Protein AF-T1AH27-F1 (afdb_monomer_lite)

pLDDT: mean 91.04, std 11.94, range [54.59, 98.56]

Secondary structure (DSSP, 8-state):
--EEEEE--HHHHHHHHHHHHHTT-EEEEEE-PPP-TT--TT--

Structure (mmCIF, N/CA/C/O backbone):
data_AF-T1AH27-F1
#
_entry.id   AF-T1AH27-F1
#
loop_
_atom_site.group_PDB
_atom_site.id
_atom_site.type_symbol
_atom_site.label_atom_id
_atom_site.label_alt_id
_atom_site.label_comp_id
_atom_site.label_asym_id
_atom_site.label_entity_id
_atom_site.label_seq_id
_atom_site.pdbx_PDB_ins_code
_atom_site.Cartn_x
_atom_site.Cartn_y
_atom_site.Cartn_z
_atom_site.occupancy
_atom_site.B_iso_or_equiv
_atom_site.auth_seq_id
_atom_site.auth_comp_id
_atom_site.auth_asym_id
_atom_site.auth_atom_id
_atom_site.pdbx_PDB_model_num
ATOM 1 N N . MET A 1 1 ? -9.192 -2.102 18.647 1.00 79.44 1 MET A N 1
ATOM 2 C CA . MET A 1 1 ? -8.974 -1.900 17.200 1.00 79.44 1 MET A CA 1
ATOM 3 C C . MET A 1 1 ? -7.625 -2.491 16.845 1.00 79.44 1 MET A C 1
ATOM 5 O O . MET A 1 1 ? -6.671 -2.229 17.569 1.00 79.44 1 MET A O 1
ATOM 9 N N . THR A 1 2 ? -7.561 -3.319 15.803 1.00 96.44 2 THR A N 1
ATOM 10 C CA . THR A 1 2 ? -6.306 -3.913 15.319 1.00 96.44 2 THR A CA 1
ATOM 11 C C . THR A 1 2 ? -5.654 -2.954 14.331 1.00 96.44 2 THR A C 1
ATOM 13 O O . THR A 1 2 ? -6.334 -2.442 13.445 1.00 96.44 2 THR A O 1
ATOM 16 N N . ARG A 1 3 ? -4.352 -2.706 14.483 1.00 98.25 3 ARG A N 1
ATOM 17 C CA . ARG A 1 3 ? -3.581 -1.778 13.648 1.00 98.25 3 ARG A CA 1
ATOM 18 C C . ARG A 1 3 ? -2.310 -2.462 13.162 1.00 98.25 3 ARG A C 1
ATOM 20 O O . ARG A 1 3 ? -1.633 -3.100 13.966 1.00 98.25 3 ARG A O 1
ATOM 27 N N . ALA A 1 4 ? -1.986 -2.326 11.879 1.00 98.25 4 ALA A N 1
ATOM 28 C CA . ALA A 1 4 ? -0.851 -3.015 11.267 1.00 98.25 4 ALA A CA 1
ATOM 29 C C . ALA A 1 4 ? -0.135 -2.151 10.222 1.00 98.25 4 ALA A C 1
ATOM 31 O O . ALA A 1 4 ? -0.768 -1.447 9.442 1.00 98.25 4 ALA A O 1
ATOM 32 N N . VAL A 1 5 ? 1.195 -2.249 10.178 1.00 98.31 5 VAL A N 1
ATOM 33 C CA . VAL A 1 5 ? 1.986 -1.820 9.015 1.00 98.31 5 VAL A CA 1
ATOM 34 C C . VAL A 1 5 ? 2.072 -3.007 8.066 1.00 98.31 5 VAL A C 1
ATOM 36 O O . VAL A 1 5 ? 2.403 -4.110 8.501 1.00 98.31 5 VAL A O 1
ATOM 39 N N . VAL A 1 6 ? 1.764 -2.796 6.788 1.00 98.38 6 VAL A N 1
ATOM 40 C CA . VAL A 1 6 ? 1.666 -3.882 5.803 1.00 98.38 6 VAL A CA 1
ATOM 41 C C . VAL A 1 6 ? 2.792 -3.772 4.785 1.00 98.38 6 VAL A C 1
ATOM 43 O O . VAL A 1 6 ? 3.005 -2.713 4.207 1.00 98.38 6 VAL A O 1
ATOM 46 N N . PHE A 1 7 ? 3.491 -4.879 4.543 1.00 98.19 7 PHE A N 1
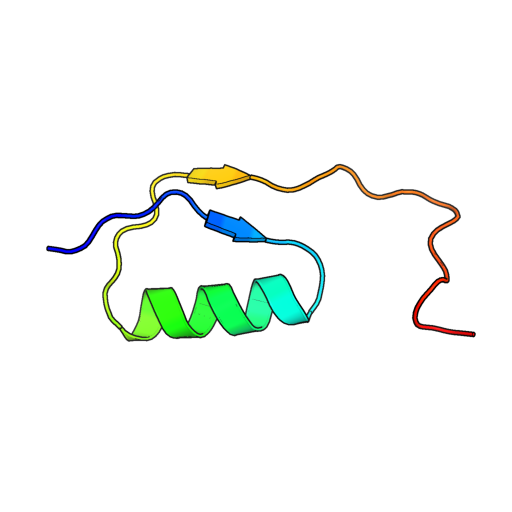ATOM 47 C CA . PHE A 1 7 ? 4.450 -5.016 3.450 1.00 98.19 7 PHE A CA 1
ATOM 48 C C . PHE A 1 7 ? 3.760 -5.793 2.334 1.00 98.19 7 PHE A C 1
ATOM 50 O O . PHE A 1 7 ? 3.426 -6.963 2.518 1.00 98.19 7 PHE A O 1
ATOM 57 N N . ALA A 1 8 ? 3.486 -5.136 1.213 1.00 96.88 8 ALA A N 1
ATOM 58 C CA . ALA A 1 8 ? 2.678 -5.702 0.140 1.00 96.88 8 ALA A CA 1
ATOM 59 C C . ALA A 1 8 ? 3.219 -5.275 -1.223 1.00 96.88 8 ALA A C 1
ATOM 61 O O . ALA A 1 8 ? 3.601 -4.123 -1.407 1.00 96.88 8 ALA A O 1
ATOM 62 N N . TYR A 1 9 ? 3.221 -6.211 -2.171 1.00 94.12 9 TYR A N 1
ATOM 63 C CA . TYR A 1 9 ? 3.606 -5.975 -3.557 1.00 94.12 9 TYR A CA 1
ATOM 64 C C . TYR A 1 9 ? 2.809 -6.892 -4.500 1.00 94.12 9 TYR A C 1
ATOM 66 O O . TYR A 1 9 ? 2.369 -7.974 -4.096 1.00 94.12 9 TYR A O 1
ATOM 74 N N . GLN A 1 10 ? 2.625 -6.448 -5.745 1.00 90.25 10 GLN A N 1
ATOM 75 C CA . GLN A 1 10 ? 1.837 -7.103 -6.799 1.00 90.25 10 GLN A CA 1
ATOM 76 C C . GLN A 1 10 ? 0.374 -7.431 -6.434 1.00 90.25 10 GLN A C 1
ATOM 78 O O . GLN A 1 10 ? -0.162 -7.029 -5.400 1.00 90.25 10 GLN A O 1
ATOM 83 N N . GLU A 1 11 ? -0.272 -8.204 -7.311 1.00 91.38 11 GLU A N 1
ATOM 84 C CA . GLU A 1 11 ? -1.631 -8.740 -7.195 1.00 91.38 11 GLU A CA 1
ATOM 85 C C . GLU A 1 11 ? -1.913 -9.399 -5.838 1.00 91.38 11 GLU A C 1
ATOM 87 O O . GLU A 1 11 ? -2.970 -9.187 -5.242 1.00 91.38 11 GLU A O 1
ATOM 92 N N . VAL A 1 12 ? -0.964 -10.182 -5.312 1.00 92.56 12 VAL A N 1
ATOM 93 C CA . VAL A 1 12 ? -1.098 -10.808 -3.986 1.00 92.56 12 VAL A CA 1
ATOM 94 C C . VAL A 1 12 ? -1.167 -9.753 -2.885 1.00 92.56 12 VAL A C 1
ATOM 96 O O . VAL A 1 12 ? -2.012 -9.861 -1.995 1.00 92.56 12 VAL A O 1
ATOM 99 N N . GLY A 1 13 ? -0.326 -8.720 -2.963 1.00 96.00 13 GLY A N 1
ATOM 100 C CA . GLY A 1 13 ? -0.343 -7.602 -2.030 1.00 96.00 13 GLY A CA 1
ATOM 101 C C . GLY A 1 13 ? -1.682 -6.867 -2.040 1.00 96.00 13 GLY A C 1
ATOM 102 O O . GLY A 1 13 ? -2.245 -6.616 -0.977 1.00 96.00 13 GLY A O 1
ATOM 103 N N . VAL A 1 14 ? -2.232 -6.600 -3.229 1.00 96.31 14 VAL A N 1
ATOM 104 C CA . VAL A 1 14 ? -3.541 -5.944 -3.397 1.00 96.31 14 VAL A CA 1
ATOM 105 C C . VAL A 1 14 ? -4.664 -6.780 -2.780 1.00 96.31 14 VAL A C 1
ATOM 107 O O . VAL A 1 14 ? -5.448 -6.265 -1.981 1.00 96.31 14 VAL A O 1
ATOM 110 N N . ARG A 1 15 ? -4.729 -8.080 -3.095 1.00 97.62 15 ARG A N 1
ATOM 111 C CA . ARG A 1 15 ? -5.763 -8.982 -2.555 1.00 97.62 15 ARG A CA 1
ATOM 112 C C . ARG A 1 15 ? -5.676 -9.110 -1.036 1.00 97.62 15 ARG A C 1
ATOM 114 O O . ARG A 1 15 ? -6.703 -9.079 -0.365 1.00 97.62 15 ARG A O 1
ATOM 121 N N . GLY A 1 16 ? -4.465 -9.225 -0.489 1.00 98.00 16 GLY A N 1
ATOM 122 C CA . GLY A 1 16 ? -4.249 -9.274 0.957 1.00 98.00 16 GLY A CA 1
ATOM 123 C C . GLY A 1 16 ? -4.665 -7.977 1.650 1.00 98.00 16 GLY A C 1
ATOM 124 O O . GLY A 1 16 ? -5.346 -8.017 2.674 1.00 98.00 16 GLY A O 1
ATOM 125 N N . LEU A 1 17 ? -4.317 -6.826 1.066 1.00 98.19 17 LEU A N 1
ATOM 126 C CA . LEU A 1 17 ? -4.684 -5.518 1.603 1.00 98.19 17 LEU A CA 1
ATOM 127 C C . LEU A 1 17 ? -6.206 -5.325 1.647 1.00 98.19 17 LEU A C 1
ATOM 129 O O . LEU A 1 17 ? -6.721 -4.858 2.660 1.00 98.19 17 LEU A O 1
ATOM 133 N N . ALA A 1 18 ? -6.922 -5.739 0.597 1.00 98.31 18 ALA A N 1
ATOM 134 C CA . ALA A 1 18 ? -8.383 -5.677 0.550 1.00 98.31 18 ALA A CA 1
ATOM 135 C C . ALA A 1 18 ? -9.028 -6.464 1.702 1.00 98.31 18 ALA A C 1
ATOM 137 O O . ALA A 1 18 ? -9.861 -5.925 2.425 1.00 98.31 18 ALA A O 1
ATOM 138 N N . VAL A 1 19 ? -8.568 -7.696 1.950 1.00 98.38 19 VAL A N 1
ATOM 139 C CA . VAL A 1 19 ? -9.070 -8.515 3.065 1.00 98.38 19 VAL A CA 1
ATOM 140 C C . VAL A 1 19 ? -8.825 -7.838 4.415 1.00 98.38 19 VAL A C 1
ATOM 142 O O . VAL A 1 19 ? -9.713 -7.828 5.262 1.00 98.38 19 VAL A O 1
ATOM 145 N N . LEU A 1 20 ? -7.644 -7.254 4.642 1.00 98.25 20 LEU A N 1
ATOM 146 C CA . LEU A 1 20 ? -7.343 -6.575 5.909 1.00 98.25 20 LEU A CA 1
ATOM 147 C C . LEU A 1 20 ? -8.255 -5.361 6.145 1.00 98.25 20 LEU A C 1
ATOM 149 O O . LEU A 1 20 ? -8.725 -5.159 7.266 1.00 98.25 20 LEU A O 1
ATOM 153 N N . LEU A 1 21 ? -8.530 -4.585 5.095 1.00 97.94 21 LEU A N 1
ATOM 154 C CA . LEU A 1 21 ? -9.456 -3.453 5.157 1.00 97.94 21 LEU A CA 1
ATOM 155 C C . LEU A 1 21 ? -10.895 -3.916 5.425 1.00 97.94 21 LEU A C 1
ATOM 157 O O . LEU A 1 21 ? -11.550 -3.357 6.303 1.00 97.94 21 LEU A O 1
ATOM 161 N N . ASP A 1 22 ? -11.351 -4.979 4.758 1.00 98.44 22 ASP A N 1
ATOM 162 C CA . ASP A 1 22 ? -12.679 -5.575 4.975 1.00 98.44 22 ASP A CA 1
ATOM 163 C C . ASP A 1 22 ? -12.854 -6.118 6.404 1.00 98.44 22 ASP A C 1
ATOM 165 O O . ASP A 1 22 ? -13.957 -6.119 6.950 1.00 98.44 22 ASP A O 1
ATOM 169 N N . GLN A 1 23 ? -11.766 -6.559 7.043 1.00 98.12 23 GLN A N 1
ATOM 170 C CA . GLN A 1 23 ? -11.751 -6.986 8.447 1.00 98.12 23 GLN A CA 1
ATOM 171 C C . GLN A 1 23 ? -11.624 -5.817 9.443 1.00 98.12 23 GLN A C 1
ATOM 173 O O . GLN A 1 23 ? -11.553 -6.040 10.654 1.00 98.12 23 GLN A O 1
ATOM 178 N N . GLY A 1 24 ? -11.594 -4.570 8.966 1.00 97.88 24 GLY A N 1
ATOM 179 C CA . GLY A 1 24 ? -11.532 -3.377 9.811 1.00 97.88 24 GLY A CA 1
ATOM 180 C C . GLY A 1 24 ? -10.168 -3.141 10.465 1.00 97.88 24 GLY A C 1
ATOM 181 O O . GLY A 1 24 ? -10.098 -2.543 11.542 1.00 97.88 24 GLY A O 1
ATOM 182 N N . VAL A 1 25 ? -9.081 -3.618 9.850 1.00 98.50 25 VAL A N 1
ATOM 183 C CA . VAL A 1 25 ? -7.716 -3.327 10.306 1.00 98.50 25 VAL A CA 1
ATOM 184 C C . VAL A 1 25 ? -7.337 -1.896 9.918 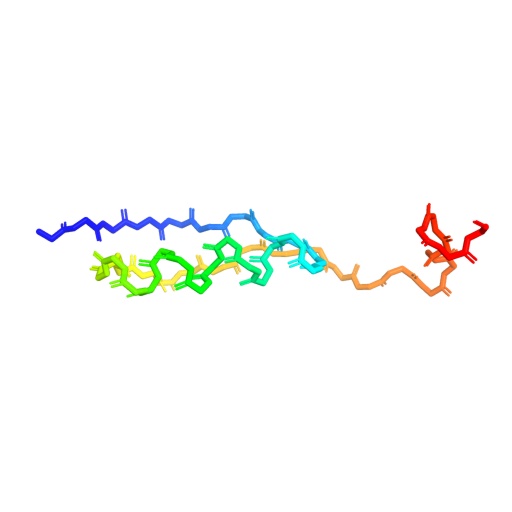1.00 98.50 25 VAL A C 1
ATOM 186 O O . VAL A 1 25 ? -7.462 -1.499 8.762 1.00 98.50 25 VAL A O 1
ATOM 189 N N . GLU A 1 26 ? -6.826 -1.117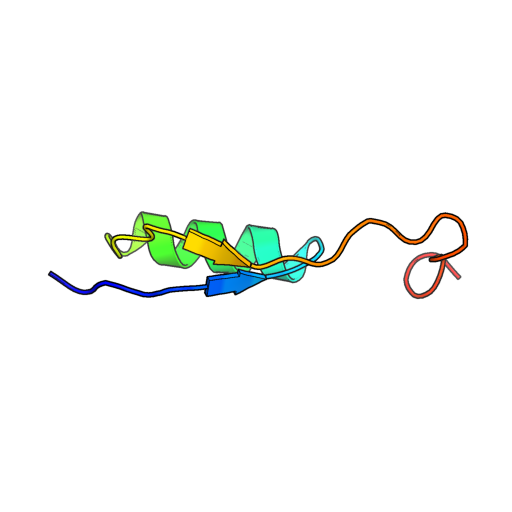 10.873 1.00 98.50 26 GLU A N 1
ATOM 190 C CA . GLU A 1 26 ? -6.261 0.208 10.600 1.00 98.50 26 GLU A CA 1
ATOM 191 C C . GLU A 1 26 ? -4.847 0.063 10.015 1.00 98.50 26 GLU A C 1
ATOM 193 O O . GLU A 1 26 ? -3.960 -0.521 10.645 1.00 98.50 26 GLU A O 1
ATOM 198 N N . ILE A 1 27 ? -4.619 0.619 8.823 1.00 98.31 27 ILE A N 1
ATOM 199 C CA . ILE A 1 27 ? -3.356 0.474 8.086 1.00 98.31 27 ILE A CA 1
ATOM 200 C C . ILE A 1 27 ? -2.759 1.862 7.826 1.00 98.31 27 ILE A C 1
ATOM 202 O O . ILE A 1 27 ? -3.037 2.474 6.797 1.00 98.31 27 ILE A O 1
ATOM 206 N N . PRO A 1 28 ? -1.952 2.402 8.756 1.00 98.25 28 PRO A N 1
ATOM 207 C CA . PRO A 1 28 ? -1.373 3.740 8.619 1.00 98.25 28 PRO A CA 1
ATOM 208 C C . PRO A 1 28 ? -0.212 3.811 7.619 1.00 98.25 28 PRO A C 1
ATOM 210 O O . PRO A 1 28 ? 0.202 4.907 7.252 1.00 98.25 28 PRO A O 1
ATOM 213 N N . LEU A 1 29 ? 0.365 2.668 7.236 1.00 98.56 29 LEU A N 1
ATOM 214 C CA . LEU A 1 29 ? 1.497 2.600 6.321 1.00 98.56 29 LEU A CA 1
ATOM 215 C C . LEU A 1 29 ? 1.480 1.278 5.556 1.00 98.56 29 LEU A C 1
ATOM 217 O O . LEU A 1 29 ? 1.396 0.201 6.153 1.00 98.56 29 LEU A O 1
ATOM 221 N N . VAL A 1 30 ? 1.638 1.391 4.241 1.00 98.25 30 VAL A N 1
ATOM 222 C CA . VAL A 1 30 ? 1.980 0.282 3.356 1.00 98.25 30 VAL A CA 1
ATOM 223 C C . VAL A 1 30 ? 3.401 0.508 2.856 1.00 98.25 30 VAL A C 1
ATOM 225 O O . VAL A 1 30 ? 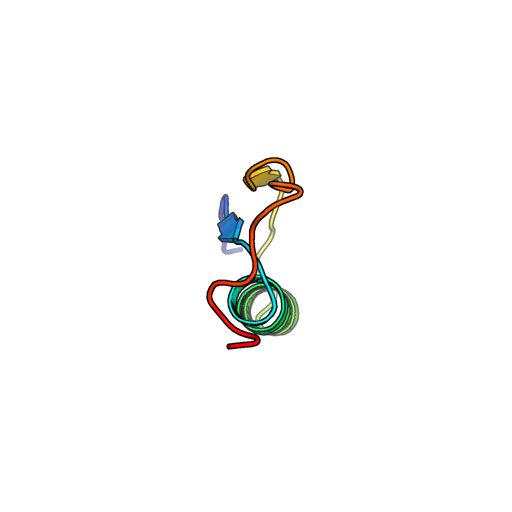3.721 1.582 2.350 1.00 98.25 30 VAL A O 1
ATOM 228 N N . VAL A 1 31 ? 4.255 -0.497 3.017 1.00 98.38 31 VAL A N 1
ATOM 229 C CA . VAL A 1 31 ? 5.615 -0.517 2.482 1.00 98.38 31 VAL A CA 1
ATOM 230 C C . VAL A 1 31 ? 5.625 -1.412 1.249 1.00 98.38 31 VAL A C 1
ATOM 232 O O . VAL A 1 31 ? 5.217 -2.571 1.303 1.00 98.38 31 VAL A O 1
ATOM 235 N N . THR A 1 32 ? 6.104 -0.863 0.140 1.00 96.88 32 THR A N 1
ATOM 236 C CA . THR A 1 32 ? 6.275 -1.556 -1.141 1.00 96.88 32 THR A CA 1
ATOM 237 C C . THR A 1 32 ? 7.653 -1.223 -1.706 1.00 96.88 32 THR A C 1
ATOM 239 O O . THR A 1 32 ? 8.307 -0.291 -1.228 1.00 96.88 32 THR A O 1
ATOM 242 N N . HIS A 1 33 ? 8.106 -1.967 -2.712 1.00 91.69 33 HIS A N 1
ATOM 243 C CA . HIS A 1 33 ? 9.289 -1.587 -3.477 1.00 91.69 33 HIS A CA 1
ATOM 244 C C . HIS A 1 33 ? 8.910 -0.811 -4.751 1.00 91.69 33 HIS A C 1
ATOM 246 O O . HIS A 1 33 ? 7.768 -0.921 -5.205 1.00 91.69 33 HIS A O 1
ATOM 252 N N . PRO A 1 34 ? 9.837 -0.010 -5.313 1.00 92.44 34 PRO A N 1
ATOM 253 C CA . PRO A 1 34 ? 9.673 0.593 -6.632 1.00 92.44 34 PRO A CA 1
ATOM 254 C C . PRO A 1 34 ? 9.559 -0.479 -7.712 1.00 92.44 34 PRO A C 1
ATOM 256 O O . PRO A 1 34 ? 10.165 -1.544 -7.586 1.0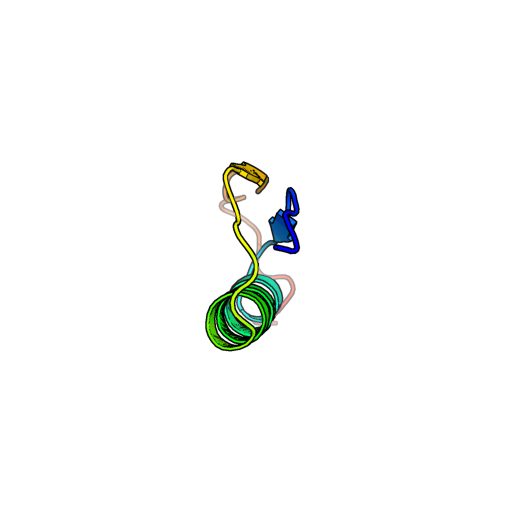0 92.44 34 PRO A O 1
ATOM 259 N N . ASP A 1 35 ? 8.844 -0.171 -8.785 1.00 88.56 35 ASP A N 1
ATOM 260 C CA . ASP A 1 35 ? 8.764 -1.060 -9.940 1.00 88.56 35 ASP A CA 1
ATOM 261 C C . ASP A 1 35 ? 10.149 -1.267 -10.579 1.00 88.56 35 ASP A C 1
ATOM 263 O O . ASP A 1 35 ? 10.939 -0.327 -10.715 1.00 88.56 35 ASP A O 1
ATOM 267 N N . GLU A 1 36 ? 10.442 -2.502 -10.994 1.00 87.19 36 GLU A N 1
ATOM 268 C CA . GLU A 1 36 ? 11.634 -2.852 -11.768 1.00 87.19 36 GLU A CA 1
ATOM 269 C C . GLU A 1 36 ? 11.238 -2.977 -13.258 1.00 87.19 36 GLU A C 1
ATOM 271 O O . GLU A 1 36 ? 10.494 -3.889 -13.615 1.00 87.19 36 GLU A O 1
ATOM 276 N N . PRO A 1 37 ? 11.728 -2.110 -14.174 1.00 82.75 37 PRO A N 1
ATOM 277 C CA . PRO A 1 37 ? 11.295 -2.102 -15.582 1.00 82.75 37 PRO A CA 1
ATOM 278 C C . PRO A 1 37 ? 11.517 -3.411 -16.359 1.00 82.75 37 PRO A C 1
ATOM 280 O O . PRO A 1 37 ? 10.938 -3.595 -17.426 1.00 82.75 37 PRO A O 1
ATOM 283 N N . GLY A 1 38 ? 12.386 -4.297 -15.862 1.00 83.25 38 GLY A N 1
ATOM 284 C CA . GLY A 1 38 ? 12.657 -5.619 -16.436 1.00 83.25 38 GLY A CA 1
ATOM 285 C 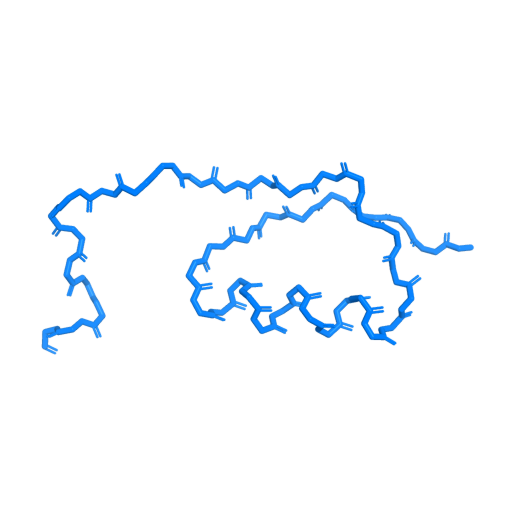C . GLY A 1 38 ? 11.904 -6.768 -15.758 1.00 83.25 38 GLY A C 1
ATOM 286 O O . GLY A 1 38 ? 12.165 -7.933 -16.068 1.00 83.25 38 GLY A O 1
ATOM 287 N N . GLU A 1 39 ? 11.012 -6.481 -14.810 1.00 80.75 39 GLU A N 1
ATOM 288 C CA . GLU A 1 39 ? 10.321 -7.499 -14.026 1.00 80.75 39 GLU A CA 1
ATOM 289 C C . GLU A 1 39 ? 9.221 -8.200 -14.837 1.00 80.75 39 GLU A C 1
ATOM 291 O O . GLU A 1 39 ? 8.054 -7.830 -14.819 1.00 80.75 39 GLU A O 1
ATOM 296 N N . ASN A 1 40 ? 9.603 -9.278 -15.528 1.00 72.19 40 ASN A N 1
ATOM 297 C CA . ASN A 1 40 ? 8.691 -10.162 -16.267 1.00 72.19 40 ASN A CA 1
ATOM 298 C C . ASN A 1 40 ? 8.429 -11.503 -15.552 1.00 72.19 40 ASN A C 1
ATOM 300 O O . ASN A 1 40 ? 7.882 -12.424 -16.156 1.00 72.19 40 ASN A O 1
ATOM 304 N N . ARG A 1 41 ? 8.829 -11.651 -14.277 1.00 64.94 41 ARG A N 1
ATOM 305 C CA . ARG A 1 41 ? 8.906 -12.948 -13.557 1.00 64.94 41 ARG A CA 1
ATOM 306 C C . ARG A 1 41 ? 7.583 -13.724 -13.453 1.00 64.94 41 ARG A C 1
ATOM 308 O O . ARG A 1 41 ? 7.620 -14.900 -13.113 1.00 64.94 41 ARG A O 1
ATOM 315 N N . TRP A 1 42 ? 6.450 -13.098 -13.772 1.00 60.25 42 TRP A N 1
ATOM 316 C CA . TRP A 1 42 ? 5.112 -13.698 -13.705 1.00 60.25 42 TRP A CA 1
ATOM 317 C C . TRP A 1 42 ? 4.345 -13.690 -15.040 1.00 60.25 42 TRP A C 1
ATOM 319 O O . TRP A 1 42 ? 3.194 -14.116 -15.072 1.00 60.25 42 TRP A O 1
ATOM 329 N N . PHE A 1 43 ? 4.971 -13.234 -16.134 1.00 55.56 43 PHE A N 1
ATOM 330 C CA . PHE A 1 43 ? 4.383 -13.178 -17.485 1.00 55.56 43 PHE A CA 1
ATOM 331 C C . PHE A 1 43 ? 5.170 -13.993 -18.531 1.00 55.56 43 PHE A C 1
ATOM 333 O O . PHE A 1 43 ? 4.934 -13.833 -19.729 1.00 55.56 43 PHE A O 1
ATOM 340 N N . GLY A 1 44 ? 6.127 -14.818 -18.085 1.00 54.59 44 GLY A N 1
ATOM 341 C CA . GLY A 1 44 ? 6.878 -15.754 -18.931 1.00 54.59 44 GLY A CA 1
ATOM 342 C C . GLY A 1 44 ? 6.104 -17.027 -19.239 1.00 54.59 44 GLY A C 1
ATOM 343 O O . GLY A 1 44 ? 5.422 -17.528 -18.318 1.00 54.59 44 GLY A O 1
#

Sequence (44 aa):
MTRAVVFAYQEVGVRGLAVLLDQGVEIPLVVTHPDEPGENRWFG

Foldseek 3Di:
DAEDAEEADDPVRVVVVVVCVVVVYHHPHYDYDDDDPPPCVPVD

Radius of gyration: 12.75 Å; chains: 1; bounding box: 25×20×36 Å

Organism: NCBI:txid410659